Protein AF-A0A4V2S4D4-F1 (afdb_monomer)

Solvent-accessible surface area (backbone atoms only — not comparable to full-atom values): 8198 Å² total; per-residue (Å²): 135,85,81,80,77,66,74,75,79,44,71,67,51,45,52,52,50,52,48,55,59,52,59,75,66,60,53,76,64,57,56,48,48,26,51,54,52,14,46,50,49,25,51,50,50,52,53,54,51,54,52,35,37,63,67,34,67,66,76,72,73,99,54,61,68,67,54,54,42,56,72,51,44,37,59,49,38,29,51,53,27,29,51,45,30,56,48,36,38,66,69,57,51,97,43,70,67,60,6,48,52,53,15,51,51,53,38,54,54,51,53,50,53,49,51,60,72,68,39,49,64,89,80,58,91,84,64,36,82,91,40,47,36,94,85,58,66,88,88,57,92,124

Secondary structure (DSSP, 8-state):
------TTS-HHHHHHHHHHHHHTT--HHHHHHHHHHHHHHHHHHHHHHHHHHHHTT---TTS-HHHHIIIIIHHHHHHHHHHHHHHHHHHS-S-HHHHHHHHHHHHHHHHHHHHHHTPPPTTSSSSSGGG--TTS-TTS--

Nearest PDB structures (foldseek):
  6ijj-assembly1_L  TM=3.029E-01  e=6.312E+00  Chlamydomonas reinhardtii

Radius of gyration: 19.88 Å; Cα contacts (8 Å, |Δi|>4): 108; chains: 1; bounding box: 44×37×68 Å

Sequence (142 aa):
MAVLETPYADPAARILYGWLVANAKSSRVESFLAVVVGGGTAFGLIVITSRAWKACHVDVGQVSNGLTLLFLGLPLALIVNIVLFTLVFRYAGKAFLMSFIAAAIAIAIADLALFSWQGTPAGSPGICPAGVPPWWPAWIPT

Foldseek 3Di:
DDPPPDLPPDPVSVVVVVVVVVVVPDDPVLLVCLQCVQLVLLVVLLVQLVVLCVQQVQDPPPDPPSVCCVPPSSVVSSVVLSVLLSVQLVPQDDDNVSSNVRSNVSSVVVSVVSSVVSFRPPPDPDRDVVRGGPPDDPVDDD

pLDDT: mean 72.58, std 13.16, range [36.62, 89.56]

Organism: NCBI:txid2512217

Mean predicted aligned error: 12.34 Å

Structure (mmCIF, N/CA/C/O backbone):
data_AF-A0A4V2S4D4-F1
#
_entry.id   AF-A0A4V2S4D4-F1
#
loop_
_atom_site.group_PDB
_atom_site.id
_atom_site.type_symbol
_atom_site.label_atom_id
_atom_site.label_alt_id
_atom_site.label_comp_id
_atom_site.label_asym_id
_atom_site.label_entity_id
_atom_site.label_seq_id
_atom_site.pdbx_PDB_ins_code
_atom_site.Cartn_x
_atom_site.Cartn_y
_atom_site.Cartn_z
_atom_site.occupancy
_atom_site.B_iso_or_equiv
_atom_site.auth_seq_id
_atom_site.auth_comp_id
_atom_site.auth_asym_id
_atom_site.auth_atom_id
_atom_site.pdbx_PDB_model_num
ATOM 1 N N . MET A 1 1 ? 10.001 28.466 41.790 1.00 36.62 1 MET A N 1
ATOM 2 C CA . MET A 1 1 ? 8.647 28.138 41.299 1.00 36.62 1 MET A CA 1
ATOM 3 C C . MET A 1 1 ? 8.805 27.625 39.877 1.00 36.62 1 MET A C 1
ATOM 5 O O . MET A 1 1 ? 9.075 28.424 38.994 1.00 36.62 1 MET A O 1
ATOM 9 N N . ALA A 1 2 ? 8.787 26.305 39.678 1.00 40.47 2 ALA A N 1
ATOM 10 C CA . ALA A 1 2 ? 8.839 25.711 38.345 1.00 40.47 2 ALA A CA 1
ATOM 11 C C . ALA A 1 2 ? 7.423 25.750 37.759 1.00 40.47 2 ALA A C 1
ATOM 13 O O . ALA A 1 2 ? 6.499 25.180 38.337 1.00 40.47 2 ALA A O 1
ATOM 14 N N . VAL A 1 3 ? 7.251 26.493 36.669 1.00 48.25 3 VAL A N 1
ATOM 15 C CA . VAL A 1 3 ? 6.005 26.546 35.905 1.00 48.25 3 VAL A CA 1
ATOM 16 C C . VAL A 1 3 ? 5.846 25.188 35.225 1.00 48.25 3 VAL A C 1
ATOM 18 O O . VAL A 1 3 ? 6.629 24.835 34.351 1.00 48.25 3 VAL A O 1
ATOM 21 N N . LEU A 1 4 ? 4.872 24.396 35.672 1.00 46.59 4 LEU A N 1
ATOM 22 C CA . LEU A 1 4 ? 4.417 23.212 34.951 1.00 46.59 4 LEU A CA 1
ATOM 23 C C . LEU A 1 4 ? 3.694 23.706 33.692 1.00 46.59 4 LEU A C 1
ATOM 25 O O . LEU A 1 4 ? 2.511 24.040 33.748 1.00 46.59 4 LEU A O 1
ATOM 29 N N . GLU A 1 5 ? 4.411 23.823 32.575 1.00 50.56 5 GLU A N 1
ATOM 30 C CA . GLU A 1 5 ? 3.804 24.110 31.277 1.00 50.56 5 GLU A CA 1
ATOM 31 C C . GLU A 1 5 ? 2.849 22.968 30.923 1.00 50.56 5 GLU A C 1
ATOM 33 O O . GLU A 1 5 ? 3.239 21.817 30.727 1.00 50.56 5 GLU A O 1
ATOM 38 N N . THR A 1 6 ? 1.555 23.273 30.895 1.00 56.66 6 THR A N 1
ATOM 39 C CA . THR A 1 6 ? 0.536 22.328 30.452 1.00 56.66 6 THR A CA 1
ATOM 40 C C . THR A 1 6 ? 0.824 21.943 28.994 1.00 56.66 6 THR A C 1
ATOM 42 O O . THR A 1 6 ? 0.855 22.847 28.155 1.00 56.66 6 THR A O 1
ATOM 45 N N . PRO A 1 7 ? 0.936 20.650 28.628 1.00 53.56 7 PRO A N 1
ATOM 46 C CA . PRO A 1 7 ? 1.170 20.198 27.243 1.00 53.56 7 PRO A CA 1
ATOM 47 C C . PRO A 1 7 ? 0.001 20.486 26.272 1.00 53.56 7 PRO A C 1
ATOM 49 O O . PRO A 1 7 ? -0.083 19.915 25.190 1.00 53.56 7 PRO A O 1
ATOM 52 N N . TYR A 1 8 ? -0.931 21.360 26.655 1.00 53.75 8 TYR A N 1
ATOM 53 C CA . TYR A 1 8 ? -2.158 21.688 25.934 1.00 53.75 8 TYR A CA 1
ATOM 54 C C . TYR A 1 8 ? -2.026 22.910 25.005 1.00 53.75 8 TYR A C 1
ATOM 56 O O . TYR A 1 8 ? -2.943 23.187 24.234 1.00 53.75 8 TYR A O 1
ATOM 64 N N . ALA A 1 9 ? -0.912 23.646 25.068 1.00 60.56 9 ALA A N 1
ATOM 65 C CA . ALA A 1 9 ? -0.706 24.843 24.251 1.00 60.56 9 ALA A CA 1
ATOM 66 C C . ALA A 1 9 ? -0.245 24.538 22.811 1.00 60.56 9 ALA A C 1
ATOM 68 O O . ALA A 1 9 ? -0.472 25.354 21.921 1.00 60.56 9 ALA A O 1
ATOM 69 N N . ASP A 1 10 ? 0.354 23.368 22.564 1.00 69.12 10 ASP A N 1
ATOM 70 C CA . ASP A 1 10 ? 0.830 22.980 21.235 1.00 69.12 10 ASP A CA 1
ATOM 71 C C . ASP A 1 10 ? -0.253 22.182 20.470 1.00 69.12 10 ASP A C 1
ATOM 73 O O . ASP A 1 10 ? -0.647 21.088 20.902 1.00 69.12 10 ASP A O 1
ATOM 77 N N . PRO A 1 11 ? -0.757 22.690 19.327 1.00 67.44 11 PRO A N 1
ATOM 78 C CA . PRO A 1 11 ? -1.745 21.981 18.518 1.00 67.44 11 PRO A CA 1
ATOM 79 C C . PRO A 1 11 ? -1.228 20.632 17.995 1.00 67.44 11 PRO A C 1
ATOM 81 O O . PRO A 1 11 ? -2.019 19.691 17.887 1.00 67.44 11 PRO A O 1
ATOM 84 N N . ALA A 1 12 ? 0.073 20.492 17.726 1.00 68.19 12 ALA A N 1
ATOM 85 C CA . ALA A 1 12 ? 0.671 19.234 17.286 1.00 68.19 12 ALA A CA 1
ATOM 86 C C . ALA A 1 12 ? 0.678 18.200 18.418 1.00 68.19 12 ALA A C 1
ATOM 88 O O . ALA A 1 12 ? 0.284 17.051 18.204 1.00 68.19 12 ALA A O 1
ATOM 89 N N . ALA A 1 13 ? 1.023 18.617 19.642 1.00 67.69 13 ALA A N 1
ATOM 90 C CA . ALA A 1 13 ? 0.965 17.754 20.821 1.00 67.69 13 ALA A CA 1
ATOM 91 C C . ALA A 1 13 ? -0.471 17.305 21.121 1.00 67.69 13 ALA A C 1
ATOM 93 O O . ALA A 1 13 ? -0.697 16.151 21.479 1.00 67.69 13 ALA A O 1
ATOM 94 N N . ARG A 1 14 ? -1.461 18.177 20.907 1.00 64.44 14 ARG A N 1
ATOM 95 C CA . ARG A 1 14 ? -2.881 17.857 21.099 1.00 64.44 14 ARG A CA 1
ATOM 96 C C . ARG A 1 14 ? -3.408 16.856 20.066 1.00 64.44 14 ARG A C 1
ATOM 98 O O . ARG A 1 14 ? -4.184 15.970 20.429 1.00 64.44 14 ARG A O 1
ATOM 105 N N . ILE A 1 15 ? -2.962 16.959 18.812 1.00 64.62 15 ILE A N 1
ATOM 106 C CA . ILE A 1 15 ? -3.252 15.962 17.772 1.00 64.62 15 ILE A CA 1
ATOM 107 C C . ILE A 1 15 ? -2.601 14.630 18.140 1.00 64.62 15 ILE A C 1
ATOM 109 O O . ILE A 1 15 ? -3.303 13.625 18.152 1.00 64.62 15 ILE A O 1
ATOM 113 N N . LEU A 1 16 ? -1.316 14.624 18.512 1.00 66.69 16 LEU A N 1
ATOM 114 C CA . LEU A 1 16 ? -0.571 13.423 18.910 1.00 66.69 16 LEU A CA 1
ATOM 115 C C . LEU A 1 16 ? -1.175 12.727 20.136 1.00 66.69 16 LEU A C 1
ATOM 117 O O . LEU A 1 16 ? -1.401 11.520 20.103 1.00 66.69 16 LEU A O 1
ATOM 121 N N . TYR A 1 17 ? -1.497 13.470 21.196 1.00 64.06 17 TYR A N 1
ATOM 122 C CA . TYR A 1 17 ? -2.135 12.917 22.393 1.00 64.06 17 TYR A CA 1
ATOM 123 C C . TYR A 1 17 ? -3.554 12.422 22.109 1.00 64.06 17 TYR A C 1
ATOM 125 O O . TYR A 1 17 ? -3.912 11.325 22.536 1.00 64.06 17 TYR A O 1
ATOM 133 N N . GLY A 1 18 ? -4.354 13.177 21.348 1.00 62.09 18 GLY A N 1
ATOM 134 C CA . GLY A 1 18 ? -5.665 12.713 20.888 1.00 62.09 18 GLY A CA 1
ATOM 135 C C . GLY A 1 18 ? -5.560 11.421 20.071 1.00 62.09 18 GLY A C 1
ATOM 136 O O . GLY A 1 18 ? -6.370 10.512 20.247 1.00 62.09 18 GLY A O 1
ATOM 137 N N . TRP A 1 19 ? -4.512 11.301 19.253 1.00 59.25 19 TRP A N 1
ATOM 138 C CA . TRP A 1 19 ? -4.173 10.104 18.486 1.00 59.25 19 TRP A CA 1
ATOM 139 C C . TRP A 1 19 ? -3.827 8.909 19.377 1.00 59.25 19 TRP A C 1
ATOM 141 O O . TRP A 1 19 ? -4.374 7.821 19.189 1.00 59.25 19 TRP A O 1
ATOM 151 N N . LEU A 1 20 ? -2.944 9.097 20.359 1.00 59.66 20 LEU A N 1
ATOM 152 C CA . LEU A 1 20 ? -2.515 8.039 21.279 1.00 59.66 20 LEU A CA 1
ATOM 153 C C . LEU A 1 20 ? -3.700 7.497 22.091 1.00 59.66 20 LEU A C 1
ATOM 155 O O . LEU A 1 20 ? -3.881 6.284 22.203 1.00 59.66 20 LEU A O 1
ATOM 159 N N . VAL A 1 21 ? -4.559 8.388 22.588 1.00 60.31 21 VAL A N 1
ATOM 160 C CA . VAL A 1 21 ? -5.744 8.021 23.380 1.00 60.31 21 VAL A CA 1
ATOM 161 C C . VAL A 1 21 ? -6.826 7.368 22.510 1.00 60.31 21 VAL A C 1
ATOM 163 O O . VAL A 1 21 ? -7.477 6.417 22.942 1.00 60.31 21 VAL A O 1
ATOM 166 N N . ALA A 1 22 ? -7.002 7.818 21.264 1.00 57.56 22 ALA A N 1
ATOM 167 C CA . ALA A 1 22 ? -7.934 7.203 20.321 1.00 57.56 22 ALA A CA 1
ATOM 168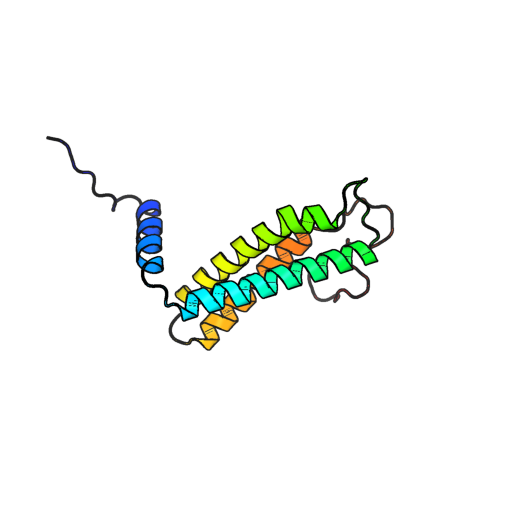 C C . ALA A 1 22 ? -7.499 5.782 19.917 1.00 57.56 22 ALA A C 1
ATOM 170 O O . ALA A 1 22 ? -8.343 4.883 19.863 1.00 57.56 22 ALA A O 1
ATOM 171 N N . ASN A 1 23 ? -6.201 5.558 19.689 1.00 55.72 23 ASN A N 1
ATOM 172 C CA . ASN A 1 23 ? -5.659 4.231 19.370 1.00 55.72 23 ASN A CA 1
ATOM 173 C C . ASN A 1 23 ? -5.693 3.262 20.551 1.00 55.72 23 ASN A C 1
ATOM 175 O O . ASN A 1 23 ? -5.826 2.058 20.341 1.00 55.72 23 ASN A O 1
ATOM 179 N N . ALA A 1 24 ? -5.658 3.764 21.788 1.00 55.69 24 ALA A N 1
ATOM 180 C CA . ALA A 1 24 ? -5.827 2.930 22.977 1.00 55.69 24 ALA A CA 1
ATOM 181 C C . ALA A 1 24 ? -7.217 2.259 23.047 1.00 55.69 24 ALA A C 1
ATOM 183 O O . ALA A 1 24 ? -7.390 1.265 23.750 1.00 55.69 24 ALA A O 1
ATOM 184 N N . LYS A 1 25 ? -8.205 2.768 22.293 1.00 56.62 25 LYS A N 1
ATOM 185 C CA . LYS A 1 25 ? -9.562 2.217 22.180 1.00 56.62 25 LYS A CA 1
ATOM 186 C C . LYS A 1 25 ? -9.865 1.796 20.736 1.00 56.62 25 LYS A C 1
ATOM 188 O O . LYS A 1 25 ? -10.855 2.227 20.148 1.00 56.62 25 LYS A O 1
ATOM 193 N N . SER A 1 26 ? -8.981 1.004 20.135 1.00 61.16 26 SER A N 1
ATOM 194 C CA . SER A 1 26 ? -9.270 0.288 18.885 1.00 61.16 26 SER A CA 1
ATOM 195 C C . SER A 1 26 ? -9.938 -1.045 19.211 1.00 61.16 26 SER A C 1
ATOM 197 O O . SER A 1 26 ? -9.449 -1.792 20.065 1.00 61.16 26 SER A O 1
ATOM 199 N N . SER A 1 27 ? -11.062 -1.363 18.565 1.00 74.00 27 SER A N 1
ATOM 200 C CA . SER A 1 27 ? -11.648 -2.696 18.728 1.00 74.00 27 SER A CA 1
ATOM 201 C C . SER A 1 27 ? -10.774 -3.732 18.009 1.00 74.00 27 SER A C 1
ATOM 203 O O . SER A 1 27 ? -10.195 -3.459 16.958 1.00 74.00 27 SER A O 1
ATOM 205 N N . ARG A 1 28 ? -10.686 -4.957 18.544 1.00 79.00 28 ARG A N 1
ATOM 206 C CA . ARG A 1 28 ? -9.900 -6.043 17.921 1.00 79.00 28 ARG A CA 1
ATOM 207 C C . ARG A 1 28 ? -10.321 -6.301 16.461 1.00 79.00 28 ARG A C 1
ATOM 209 O O . ARG A 1 28 ? -9.494 -6.698 15.649 1.00 79.00 28 ARG A O 1
ATOM 216 N N . VAL A 1 29 ? -11.588 -6.031 16.137 1.00 78.81 29 VAL A N 1
ATOM 217 C CA . VAL A 1 29 ? -12.160 -6.147 14.788 1.00 78.81 29 VAL A CA 1
ATOM 218 C C . VAL A 1 29 ? -11.641 -5.051 13.857 1.00 78.81 29 VAL A C 1
ATOM 220 O O . VAL A 1 29 ? -11.261 -5.357 12.736 1.00 78.81 29 VAL A O 1
ATOM 223 N N . GLU A 1 30 ? -11.556 -3.799 14.310 1.00 77.62 30 GLU A N 1
ATOM 224 C CA . GLU A 1 30 ? -11.003 -2.694 13.509 1.00 77.62 30 GLU A CA 1
ATOM 225 C C . GLU A 1 30 ? -9.534 -2.929 13.163 1.00 77.62 30 GLU A C 1
ATOM 227 O O . GLU A 1 30 ? -9.142 -2.790 12.007 1.00 77.62 30 GLU A O 1
ATOM 232 N N . SER A 1 31 ? -8.732 -3.354 14.143 1.00 80.94 31 SER A N 1
ATOM 233 C CA . SER A 1 31 ? -7.324 -3.686 13.913 1.00 80.94 31 SER A CA 1
ATOM 234 C C . SER A 1 31 ? -7.165 -4.874 12.962 1.00 80.94 31 SER A C 1
ATOM 236 O O . SER A 1 31 ? -6.300 -4.849 12.090 1.00 80.94 31 SER A O 1
ATOM 238 N N . PHE A 1 32 ? -8.017 -5.895 13.084 1.00 85.69 32 PHE A N 1
ATOM 239 C CA . PHE A 1 32 ? -8.018 -7.025 12.157 1.00 85.69 32 PHE A CA 1
ATOM 240 C C . PHE A 1 32 ? -8.381 -6.591 10.731 1.00 85.69 32 PHE A C 1
ATOM 242 O O . PHE A 1 32 ? -7.680 -6.951 9.789 1.00 85.69 32 PHE A O 1
ATOM 249 N N . LEU A 1 33 ? -9.425 -5.772 10.570 1.00 85.75 33 LEU A N 1
ATOM 250 C CA . LEU A 1 33 ? -9.828 -5.234 9.270 1.00 85.75 33 LEU A CA 1
ATOM 251 C C . LEU A 1 33 ? -8.725 -4.376 8.647 1.00 85.75 33 LEU A C 1
ATOM 253 O O . LEU A 1 33 ? -8.437 -4.547 7.468 1.00 85.75 33 LEU A O 1
ATOM 257 N N . ALA A 1 34 ? -8.068 -3.519 9.430 1.00 85.62 34 ALA A N 1
ATOM 258 C CA . ALA A 1 34 ? -6.964 -2.696 8.945 1.00 85.62 34 ALA A CA 1
ATOM 259 C C . ALA A 1 34 ? -5.805 -3.550 8.413 1.00 85.62 34 ALA A C 1
ATOM 261 O O . ALA A 1 34 ? -5.281 -3.272 7.336 1.00 85.62 34 ALA A O 1
ATOM 262 N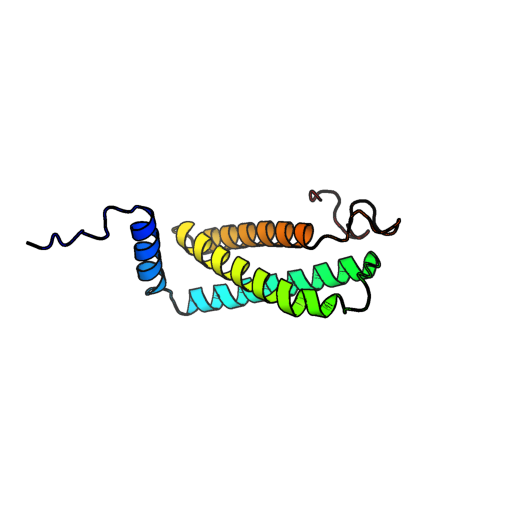 N . VAL A 1 35 ? -5.437 -4.618 9.128 1.00 86.12 35 VAL A N 1
ATOM 263 C CA . VAL A 1 35 ? -4.355 -5.521 8.709 1.00 86.12 35 VAL A CA 1
ATOM 264 C C . VAL A 1 35 ? -4.753 -6.342 7.483 1.00 86.12 35 VAL A C 1
ATOM 266 O O . VAL A 1 35 ? -3.958 -6.461 6.555 1.00 86.12 35 VAL A O 1
ATOM 269 N N . VAL A 1 36 ? -5.968 -6.897 7.445 1.00 89.56 36 VAL A N 1
ATOM 270 C CA . VAL A 1 36 ? -6.426 -7.728 6.320 1.00 89.56 36 VAL A CA 1
ATOM 271 C C . VAL A 1 36 ? -6.611 -6.894 5.056 1.00 89.56 36 VAL A C 1
ATOM 273 O O . VAL A 1 36 ? -6.130 -7.288 3.996 1.00 89.56 36 VAL A O 1
ATOM 276 N N . VAL A 1 37 ? -7.273 -5.740 5.159 1.00 87.69 37 VAL A N 1
ATOM 277 C CA . VAL A 1 37 ? -7.500 -4.849 4.015 1.00 87.69 37 VAL A CA 1
ATOM 278 C C . VAL A 1 37 ? -6.181 -4.235 3.570 1.00 87.69 37 VAL A C 1
ATOM 280 O O . VAL A 1 37 ? -5.823 -4.387 2.409 1.00 87.69 37 VAL A O 1
ATOM 283 N N . GLY A 1 38 ? -5.424 -3.622 4.483 1.00 85.94 38 GLY A N 1
ATOM 284 C CA . GLY A 1 38 ? -4.157 -2.977 4.142 1.00 85.94 38 GLY A CA 1
ATOM 285 C C . GLY A 1 38 ? -3.104 -3.962 3.634 1.00 85.94 38 GLY A C 1
ATOM 286 O O . GLY A 1 38 ? -2.402 -3.669 2.670 1.00 85.94 38 GLY A O 1
ATOM 287 N N . GLY A 1 39 ? -3.024 -5.156 4.226 1.00 85.75 39 GLY A N 1
ATOM 288 C CA . GLY A 1 39 ? -2.138 -6.222 3.759 1.00 85.75 39 GLY A CA 1
ATOM 289 C C . GLY A 1 39 ? -2.567 -6.792 2.406 1.00 85.75 39 GLY A C 1
ATOM 290 O O . GLY A 1 39 ? -1.724 -7.005 1.535 1.00 85.75 39 GLY A O 1
ATOM 291 N N . GLY A 1 40 ? -3.871 -6.997 2.201 1.00 88.69 40 GLY A N 1
ATOM 292 C CA . GLY A 1 40 ? -4.422 -7.483 0.937 1.00 88.69 40 GLY A CA 1
ATOM 293 C C . GLY A 1 40 ? -4.203 -6.506 -0.218 1.00 88.69 40 GLY A C 1
ATOM 294 O O . GLY A 1 40 ? -3.758 -6.923 -1.290 1.00 88.69 40 GLY A O 1
ATOM 295 N N . THR A 1 41 ? -4.448 -5.211 0.000 1.00 87.38 41 THR A N 1
ATOM 296 C CA . THR A 1 41 ? -4.217 -4.179 -1.023 1.00 87.38 41 THR A CA 1
ATOM 297 C C . THR A 1 41 ? -2.730 -3.977 -1.289 1.00 87.38 41 THR A C 1
ATOM 299 O O . THR A 1 41 ? -2.334 -3.957 -2.451 1.00 87.38 41 THR A O 1
ATOM 302 N N . ALA A 1 42 ? -1.882 -3.968 -0.252 1.00 86.69 42 ALA A N 1
ATOM 303 C CA . ALA A 1 42 ? -0.430 -3.895 -0.421 1.00 86.69 42 ALA A CA 1
ATOM 304 C C . ALA A 1 42 ? 0.109 -5.074 -1.249 1.00 86.69 42 ALA A C 1
ATOM 306 O O . ALA A 1 42 ? 0.907 -4.881 -2.164 1.00 86.69 42 ALA A O 1
ATOM 307 N N . PHE A 1 43 ? -0.360 -6.297 -0.986 1.00 86.56 43 PHE A N 1
ATOM 308 C CA . PHE A 1 43 ? 0.015 -7.454 -1.799 1.00 86.56 43 PHE A CA 1
ATOM 309 C C . PHE A 1 43 ? -0.474 -7.320 -3.249 1.00 86.56 43 PHE A C 1
ATOM 311 O O . PHE A 1 43 ? 0.286 -7.580 -4.184 1.00 86.56 43 PHE A O 1
ATOM 318 N N . GLY A 1 44 ? -1.715 -6.867 -3.447 1.00 85.38 44 GLY A N 1
ATOM 319 C CA . GLY A 1 44 ? -2.268 -6.577 -4.771 1.00 85.38 44 GLY A CA 1
ATOM 320 C C . GLY A 1 44 ? -1.429 -5.562 -5.553 1.00 85.38 44 GLY A C 1
ATOM 321 O O . GLY A 1 44 ? -1.124 -5.800 -6.726 1.00 85.38 44 GLY A O 1
ATOM 322 N N . LEU A 1 45 ? -0.980 -4.494 -4.886 1.00 84.12 45 LEU A N 1
ATOM 323 C CA . LEU A 1 45 ? -0.093 -3.480 -5.451 1.00 84.12 45 LEU A CA 1
ATOM 324 C C . LEU A 1 45 ? 1.243 -4.088 -5.909 1.00 84.12 45 LEU A C 1
ATOM 326 O O . LEU A 1 45 ? 1.696 -3.833 -7.021 1.00 84.12 45 LEU A O 1
ATOM 330 N N . ILE A 1 46 ? 1.866 -4.958 -5.112 1.00 83.75 46 ILE A N 1
ATOM 331 C CA . ILE A 1 46 ? 3.111 -5.627 -5.526 1.00 83.75 46 ILE A CA 1
ATOM 332 C C . ILE A 1 46 ? 2.893 -6.517 -6.754 1.00 83.75 46 ILE A C 1
ATOM 334 O O . ILE A 1 46 ? 3.704 -6.512 -7.687 1.00 83.75 46 ILE A O 1
ATOM 338 N N . VAL A 1 47 ? 1.788 -7.265 -6.793 1.00 84.50 47 VAL A N 1
ATOM 339 C CA . VAL A 1 47 ? 1.474 -8.140 -7.928 1.00 84.50 47 VAL A CA 1
ATOM 340 C C . VAL A 1 47 ? 1.260 -7.326 -9.203 1.00 84.50 47 VAL A C 1
ATOM 342 O O . VAL A 1 47 ? 1.845 -7.673 -10.234 1.00 84.50 47 VAL A O 1
ATOM 345 N N . 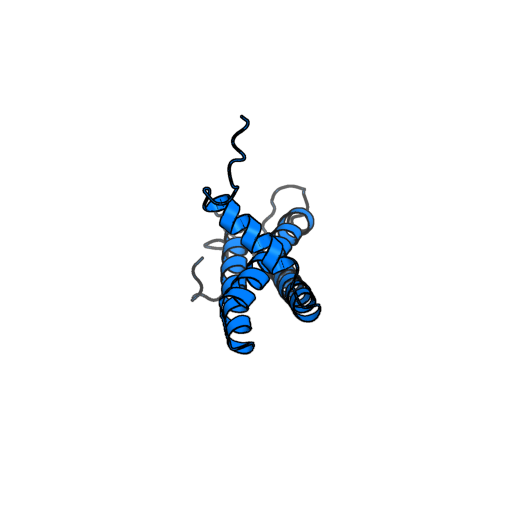ILE A 1 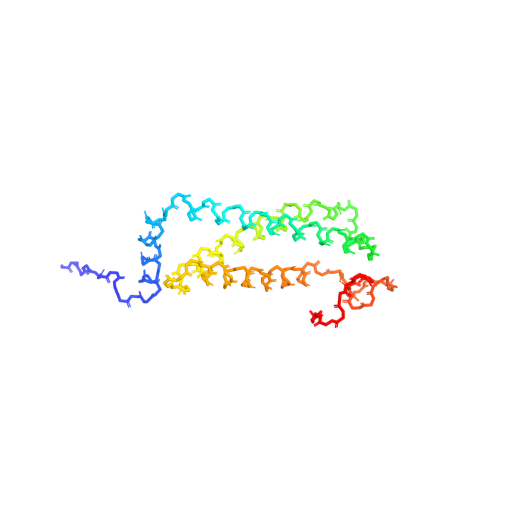48 ? 0.475 -6.247 -9.157 1.00 82.06 48 ILE A N 1
ATOM 346 C CA . ILE A 1 48 ? 0.207 -5.430 -10.348 1.00 82.06 48 ILE A CA 1
ATOM 347 C C . ILE A 1 48 ? 1.476 -4.724 -10.844 1.00 82.06 48 ILE A C 1
ATOM 349 O O . ILE A 1 48 ? 1.758 -4.777 -12.043 1.00 82.06 48 ILE A O 1
ATOM 353 N N . THR A 1 49 ? 2.308 -4.196 -9.940 1.00 79.06 49 THR A N 1
ATOM 354 C CA . THR A 1 49 ? 3.596 -3.571 -10.285 1.00 79.06 49 THR A CA 1
ATOM 355 C C . THR A 1 49 ? 4.561 -4.575 -10.903 1.00 79.06 49 THR A C 1
ATOM 357 O O . THR A 1 49 ? 5.125 -4.321 -11.965 1.00 79.06 49 THR A O 1
ATOM 360 N N . SER A 1 50 ? 4.681 -5.776 -10.328 1.00 78.81 50 SER A N 1
ATOM 361 C CA . SER A 1 50 ? 5.540 -6.826 -10.892 1.00 78.81 50 SER A CA 1
ATOM 362 C C . SER A 1 50 ? 5.101 -7.265 -12.297 1.00 78.81 50 SER A C 1
ATOM 364 O O . SER A 1 50 ? 5.942 -7.531 -13.158 1.00 78.81 50 SER A O 1
ATOM 366 N N . ARG A 1 51 ? 3.786 -7.322 -12.561 1.00 80.88 51 ARG A N 1
ATOM 367 C CA . ARG A 1 51 ? 3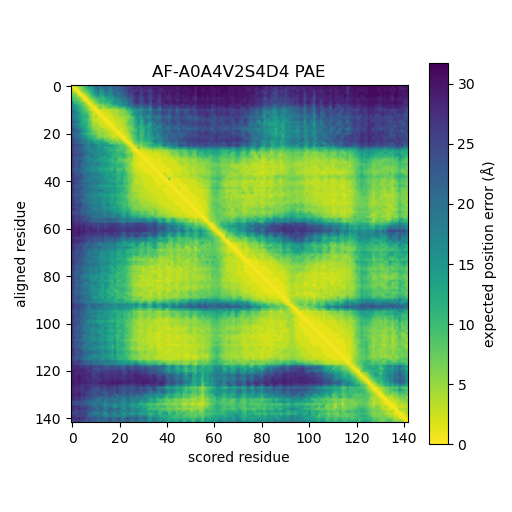.242 -7.635 -13.891 1.00 80.88 51 ARG A CA 1
ATOM 368 C C . ARG A 1 51 ? 3.479 -6.503 -14.883 1.00 80.88 51 ARG A C 1
ATOM 370 O O . ARG A 1 51 ? 3.809 -6.788 -16.032 1.00 80.88 51 ARG A O 1
ATOM 377 N N . ALA A 1 52 ? 3.335 -5.253 -14.449 1.00 76.25 52 ALA A N 1
ATOM 378 C CA . ALA A 1 52 ? 3.620 -4.083 -15.272 1.00 76.25 52 ALA A CA 1
ATOM 379 C C . ALA A 1 52 ? 5.098 -4.048 -15.684 1.00 76.25 52 ALA A C 1
ATOM 381 O O . ALA A 1 52 ? 5.406 -3.943 -16.868 1.00 76.25 52 ALA A O 1
ATOM 382 N N . TRP A 1 53 ? 6.011 -4.260 -14.736 1.00 77.12 53 TRP A N 1
ATOM 383 C CA . TRP A 1 53 ? 7.449 -4.281 -15.002 1.00 77.12 53 TRP A CA 1
ATOM 384 C C . TRP A 1 53 ? 7.874 -5.430 -15.926 1.00 77.12 53 TRP A C 1
ATOM 386 O O . TRP A 1 53 ? 8.712 -5.221 -16.801 1.00 77.12 53 TRP A O 1
ATOM 396 N N . LYS A 1 54 ? 7.259 -6.618 -15.796 1.00 75.69 54 LYS A N 1
ATOM 397 C CA . LYS A 1 54 ? 7.468 -7.740 -16.731 1.00 75.69 54 LYS A CA 1
ATOM 398 C C . LYS A 1 54 ? 6.962 -7.434 -18.140 1.00 75.69 54 LYS A C 1
ATOM 400 O O . LYS A 1 54 ? 7.630 -7.780 -19.104 1.00 75.69 54 LYS A O 1
ATOM 405 N N . ALA A 1 55 ? 5.795 -6.805 -18.267 1.00 74.81 55 ALA A N 1
ATOM 406 C CA . ALA A 1 55 ? 5.253 -6.424 -19.570 1.00 74.81 55 ALA A CA 1
ATOM 407 C C . ALA A 1 55 ? 6.110 -5.340 -20.249 1.00 74.81 55 ALA A C 1
ATOM 409 O O . ALA A 1 55 ? 6.307 -5.382 -21.460 1.00 74.81 55 ALA A O 1
ATOM 410 N N . CYS A 1 56 ? 6.662 -4.417 -19.461 1.00 72.75 56 CYS A N 1
ATOM 411 C CA . CYS A 1 56 ? 7.455 -3.288 -19.943 1.00 72.75 56 CYS A CA 1
ATOM 412 C C . CYS A 1 56 ? 8.972 -3.534 -19.993 1.00 72.75 56 CYS A C 1
ATOM 414 O O . CYS A 1 56 ? 9.707 -2.596 -20.289 1.00 72.75 56 CYS A O 1
ATOM 416 N N . HIS A 1 57 ? 9.442 -4.759 -19.716 1.00 72.62 57 HIS A N 1
ATOM 417 C CA . HIS A 1 57 ? 10.866 -5.138 -19.712 1.00 72.62 57 HIS A CA 1
ATOM 418 C C . HIS A 1 57 ? 11.757 -4.132 -18.962 1.00 72.62 57 HIS A C 1
ATOM 420 O O . HIS A 1 57 ? 12.779 -3.661 -19.462 1.00 72.62 57 HIS A O 1
ATOM 426 N N . VAL A 1 58 ? 11.334 -3.748 -17.756 1.00 67.50 58 VAL A N 1
ATOM 427 C CA . VAL A 1 58 ? 12.102 -2.822 -16.917 1.00 67.50 58 VAL A CA 1
ATOM 428 C C . VAL A 1 58 ? 13.265 -3.572 -16.285 1.00 67.50 58 VAL A C 1
ATOM 430 O O . VAL A 1 58 ? 13.094 -4.210 -15.253 1.00 67.50 58 VAL A O 1
ATOM 433 N N . ASP A 1 59 ? 14.449 -3.489 -16.883 1.00 60.59 59 ASP A N 1
ATOM 434 C CA . ASP A 1 59 ? 15.680 -4.058 -16.329 1.00 60.59 59 ASP A CA 1
ATOM 435 C C . ASP A 1 59 ? 16.561 -2.955 -15.723 1.00 60.59 59 ASP A C 1
ATOM 437 O O . ASP A 1 59 ? 17.405 -2.357 -16.389 1.00 60.59 59 ASP A O 1
ATOM 441 N N . VAL A 1 60 ? 16.393 -2.681 -14.425 1.00 56.91 60 VAL A N 1
ATOM 442 C CA . VAL A 1 60 ? 17.353 -1.880 -13.645 1.00 56.91 60 VAL A CA 1
ATOM 443 C C . VAL A 1 60 ? 18.467 -2.792 -13.128 1.00 56.91 60 VAL A C 1
ATOM 445 O O . VAL A 1 60 ? 18.427 -3.271 -12.004 1.00 56.91 60 VAL A O 1
ATOM 448 N N . GLY A 1 61 ? 19.434 -3.070 -14.009 1.00 50.25 61 GLY A N 1
ATOM 449 C CA . GLY A 1 61 ? 20.753 -3.669 -13.751 1.00 50.25 61 GLY A CA 1
ATOM 450 C C . GLY A 1 61 ? 20.897 -4.655 -12.580 1.00 50.25 61 GLY A C 1
ATOM 451 O O . GLY A 1 61 ? 21.023 -4.228 -11.446 1.00 50.25 61 GLY A O 1
ATOM 452 N N . GLN A 1 62 ? 21.031 -5.957 -12.872 1.00 44.91 62 GLN A N 1
ATOM 453 C CA . GLN A 1 62 ? 21.529 -7.058 -12.007 1.00 44.91 62 GLN A CA 1
ATOM 454 C C . GLN A 1 62 ? 20.878 -7.278 -10.620 1.00 44.91 62 GLN A C 1
ATOM 456 O O . GLN A 1 62 ? 21.061 -8.345 -10.034 1.00 44.91 62 GLN A O 1
ATOM 461 N N . VAL A 1 63 ? 20.093 -6.346 -10.084 1.00 50.41 63 VAL A N 1
ATOM 462 C CA . VAL A 1 63 ? 19.356 -6.503 -8.830 1.00 50.41 63 VAL A CA 1
ATOM 463 C C . VAL A 1 63 ? 17.931 -6.878 -9.190 1.00 50.41 63 VAL A C 1
ATOM 465 O O . VAL A 1 63 ? 17.266 -6.173 -9.945 1.00 50.41 63 VAL A O 1
ATOM 468 N N . SER A 1 64 ? 17.446 -8.013 -8.684 1.00 55.62 64 SER A N 1
ATOM 469 C CA . SER A 1 64 ? 16.095 -8.452 -9.019 1.00 55.62 64 SER A CA 1
ATOM 470 C C . SER A 1 64 ? 15.089 -7.383 -8.574 1.00 55.62 64 SER A C 1
ATOM 472 O O . SER A 1 64 ? 14.918 -7.121 -7.383 1.00 55.62 64 SER A O 1
ATOM 474 N N . ASN A 1 65 ? 14.396 -6.813 -9.549 1.00 62.69 65 ASN A N 1
ATOM 475 C CA . ASN A 1 65 ? 13.231 -5.950 -9.406 1.00 62.69 65 ASN A CA 1
ATOM 476 C C . ASN A 1 65 ? 12.210 -6.435 -8.357 1.00 62.69 65 ASN A C 1
ATOM 478 O O . ASN A 1 65 ? 11.565 -5.655 -7.662 1.00 62.69 65 ASN A O 1
ATOM 482 N N . GLY A 1 66 ? 12.068 -7.756 -8.217 1.00 63.62 66 GLY A N 1
ATOM 483 C CA . GLY A 1 66 ? 11.183 -8.349 -7.218 1.00 63.62 66 GLY A CA 1
ATOM 484 C C . GLY A 1 66 ? 11.644 -8.106 -5.779 1.00 63.62 66 GLY A C 1
ATOM 485 O O . GLY A 1 66 ? 10.801 -7.963 -4.902 1.00 63.62 66 GLY A O 1
ATOM 486 N N . LEU A 1 67 ? 12.957 -8.020 -5.532 1.00 68.19 67 LEU A N 1
ATOM 487 C CA . LEU A 1 67 ? 13.522 -7.818 -4.192 1.00 68.19 67 LEU A CA 1
ATOM 488 C C . LEU A 1 67 ? 13.321 -6.378 -3.720 1.00 68.19 67 LEU A C 1
ATOM 490 O O . LEU A 1 67 ? 12.927 -6.174 -2.578 1.00 68.19 67 LEU A O 1
ATOM 494 N N . THR A 1 68 ? 13.520 -5.378 -4.578 1.00 70.50 68 THR A N 1
ATOM 495 C CA . THR A 1 68 ? 13.253 -3.975 -4.218 1.00 70.50 68 THR A CA 1
ATOM 496 C C . THR A 1 68 ? 11.768 -3.744 -3.933 1.00 70.50 68 THR A C 1
ATOM 498 O O . THR A 1 68 ? 11.423 -3.110 -2.935 1.00 70.50 68 THR A O 1
ATOM 501 N N . LEU A 1 69 ? 10.874 -4.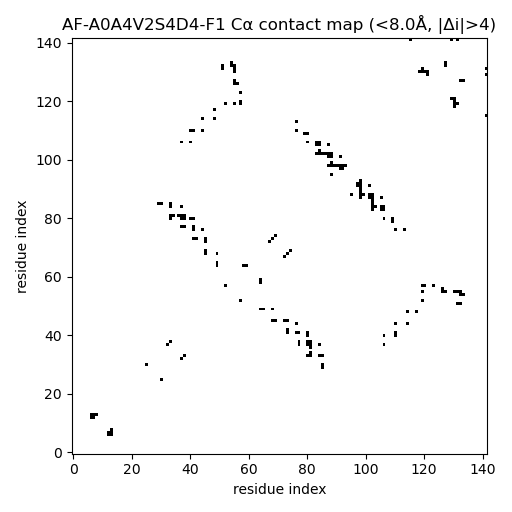349 -4.719 1.00 72.19 69 LEU A N 1
ATOM 502 C CA . LEU A 1 69 ? 9.434 -4.340 -4.441 1.00 72.19 69 LEU A CA 1
ATOM 503 C C . LEU A 1 69 ? 9.080 -5.030 -3.114 1.00 72.19 69 LEU A C 1
ATOM 505 O O . LEU A 1 69 ? 8.227 -4.533 -2.386 1.00 72.19 69 LEU A O 1
ATOM 509 N N . LEU A 1 70 ? 9.738 -6.136 -2.762 1.00 76.50 70 LEU A N 1
ATOM 510 C CA . LEU A 1 70 ? 9.477 -6.859 -1.510 1.00 76.50 70 LEU A CA 1
ATOM 511 C C . LEU A 1 70 ? 10.044 -6.159 -0.270 1.00 76.50 70 LEU A C 1
ATOM 513 O O . LEU A 1 70 ? 9.385 -6.128 0.764 1.00 76.50 70 LEU A O 1
ATOM 517 N N . PHE A 1 71 ? 11.256 -5.610 -0.356 1.00 76.56 71 PHE A N 1
ATOM 518 C CA . PHE A 1 71 ? 11.954 -5.033 0.797 1.00 76.56 71 PHE A CA 1
ATOM 519 C C . PHE A 1 71 ? 11.663 -3.552 1.018 1.00 76.56 71 PHE A C 1
ATOM 521 O O . PHE A 1 71 ? 11.775 -3.085 2.147 1.00 76.56 71 PHE A O 1
ATOM 528 N N . LEU A 1 72 ? 11.283 -2.817 -0.027 1.00 77.25 72 LEU A N 1
ATOM 529 C CA . LEU A 1 72 ? 10.947 -1.398 0.075 1.00 77.25 72 LEU A CA 1
ATOM 530 C C . LEU A 1 72 ? 9.470 -1.149 -0.237 1.00 77.25 72 LEU A C 1
ATOM 532 O O . LEU A 1 72 ? 8.791 -0.477 0.534 1.00 77.25 72 LEU A O 1
ATOM 536 N N . GLY A 1 73 ? 8.955 -1.726 -1.327 1.00 78.25 73 GLY A N 1
ATOM 537 C CA . GLY A 1 73 ? 7.571 -1.515 -1.765 1.00 78.25 73 GLY A CA 1
ATOM 538 C C . GLY A 1 73 ? 6.530 -2.069 -0.789 1.00 78.25 73 GLY A C 1
ATOM 539 O O . GLY A 1 73 ? 5.635 -1.342 -0.369 1.00 78.25 73 GLY A O 1
ATOM 540 N N . LEU A 1 74 ? 6.662 -3.338 -0.392 1.00 82.94 74 LEU A N 1
ATOM 541 C CA . LEU A 1 74 ? 5.704 -4.023 0.476 1.00 82.94 74 LEU A CA 1
ATOM 542 C C . LEU A 1 74 ? 5.596 -3.388 1.872 1.00 82.94 74 LEU A C 1
ATOM 544 O O . LEU A 1 74 ? 4.472 -3.082 2.271 1.00 82.94 74 LEU A O 1
ATOM 548 N N . PRO A 1 75 ? 6.691 -3.158 2.631 1.00 83.06 75 PRO A N 1
ATOM 549 C CA . PRO A 1 75 ? 6.569 -2.550 3.953 1.00 83.06 75 PRO A CA 1
ATOM 550 C C . PRO A 1 75 ? 6.036 -1.119 3.879 1.00 83.06 75 PRO A C 1
ATOM 552 O O . PRO A 1 75 ? 5.235 -0.729 4.726 1.00 83.06 75 PRO A O 1
ATOM 555 N N . LEU A 1 76 ? 6.416 -0.352 2.854 1.00 83.50 76 LEU A N 1
ATOM 556 C CA . LEU A 1 76 ? 5.919 1.006 2.677 1.00 83.50 76 LEU A CA 1
ATOM 557 C C . LEU A 1 76 ? 4.417 1.028 2.367 1.00 83.50 76 LEU A C 1
ATOM 559 O O . LEU A 1 76 ? 3.671 1.730 3.049 1.00 83.50 76 LEU A O 1
ATOM 563 N N . ALA A 1 77 ? 3.965 0.226 1.399 1.00 83.62 77 ALA A N 1
ATOM 564 C CA . ALA A 1 77 ? 2.550 0.108 1.047 1.00 83.62 77 ALA A CA 1
ATOM 565 C C . ALA A 1 77 ? 1.714 -0.374 2.239 1.00 83.62 77 ALA A C 1
ATOM 567 O O . ALA A 1 77 ? 0.639 0.154 2.508 1.00 83.62 77 ALA A O 1
ATOM 568 N N . LEU A 1 78 ? 2.236 -1.331 3.008 1.00 86.44 78 LEU A N 1
ATOM 569 C CA . LEU A 1 78 ? 1.567 -1.858 4.191 1.00 86.44 78 LEU A CA 1
ATOM 570 C C . LEU A 1 78 ? 1.391 -0.780 5.270 1.00 86.44 78 LEU A C 1
ATOM 572 O O . LEU A 1 78 ? 0.292 -0.629 5.802 1.00 86.44 78 LEU A O 1
ATOM 576 N N . ILE A 1 79 ? 2.434 0.003 5.567 1.00 86.12 79 ILE A N 1
ATOM 577 C CA . ILE A 1 79 ? 2.348 1.100 6.543 1.00 86.12 79 ILE A CA 1
ATOM 578 C C . ILE A 1 79 ? 1.347 2.159 6.069 1.00 86.12 79 ILE A C 1
ATOM 580 O O . ILE A 1 79 ? 0.453 2.531 6.829 1.00 86.12 79 ILE A O 1
ATOM 584 N N . VAL A 1 80 ? 1.461 2.612 4.817 1.00 87.50 80 VAL A N 1
ATOM 585 C CA . VAL A 1 80 ? 0.573 3.637 4.244 1.00 87.50 80 VAL A CA 1
ATOM 586 C C . VAL A 1 80 ? -0.883 3.175 4.293 1.00 87.50 80 VAL A C 1
ATOM 588 O O . VAL A 1 80 ? -1.731 3.897 4.817 1.00 87.50 80 VAL A O 1
ATOM 591 N N . ASN A 1 81 ? -1.169 1.953 3.842 1.00 89.12 81 ASN A N 1
ATOM 592 C CA . ASN A 1 81 ? -2.536 1.445 3.743 1.00 89.12 81 ASN A CA 1
ATOM 593 C C . ASN A 1 81 ? -3.166 1.199 5.117 1.00 89.12 81 ASN A C 1
ATOM 595 O O . ASN A 1 81 ? -4.331 1.544 5.319 1.00 89.12 81 ASN A O 1
ATOM 599 N N . ILE A 1 82 ? -2.409 0.681 6.092 1.00 86.06 82 ILE A N 1
ATOM 600 C CA . ILE A 1 82 ? -2.900 0.511 7.470 1.00 86.06 82 ILE A CA 1
ATOM 601 C C . ILE A 1 82 ? -3.195 1.869 8.114 1.00 86.06 82 ILE A C 1
ATOM 603 O O . ILE A 1 82 ? -4.239 2.033 8.756 1.00 86.06 82 ILE A O 1
ATOM 607 N N . VAL A 1 83 ? -2.304 2.851 7.945 1.00 86.44 83 VAL A N 1
ATOM 608 C CA . VAL A 1 83 ? -2.477 4.192 8.522 1.00 86.44 83 VAL A CA 1
ATOM 609 C C . VAL A 1 83 ? -3.671 4.902 7.886 1.00 86.44 83 VAL A C 1
ATOM 611 O O . VAL A 1 83 ? -4.522 5.415 8.617 1.00 86.44 83 VAL A O 1
ATOM 614 N N . LEU A 1 84 ? -3.791 4.882 6.554 1.00 85.69 84 LEU A N 1
ATOM 615 C CA . LEU A 1 84 ? -4.933 5.469 5.847 1.00 85.69 84 LEU A CA 1
ATOM 616 C C . LEU A 1 84 ? -6.245 4.795 6.233 1.00 85.69 84 LEU A C 1
ATOM 618 O O . LEU A 1 84 ? -7.206 5.499 6.540 1.00 85.69 84 LEU A O 1
ATOM 622 N N . PHE A 1 85 ? -6.288 3.458 6.256 1.00 86.12 85 PHE A N 1
ATOM 623 C CA . PHE A 1 85 ? -7.490 2.733 6.659 1.00 86.12 85 PHE A CA 1
ATOM 624 C C . PHE A 1 85 ? -7.920 3.162 8.058 1.00 86.12 85 PHE A C 1
ATOM 626 O O . PHE A 1 85 ? -9.059 3.565 8.257 1.00 86.12 85 PHE A O 1
ATOM 633 N N . THR A 1 86 ? -6.991 3.147 9.015 1.00 84.44 86 THR A N 1
ATOM 634 C CA . THR A 1 86 ? -7.275 3.483 10.415 1.00 84.44 86 THR A CA 1
ATOM 635 C C . THR A 1 86 ? -7.747 4.927 10.570 1.00 84.44 86 THR A C 1
ATOM 637 O O . THR A 1 86 ? -8.689 5.189 11.316 1.00 84.44 86 THR A O 1
ATOM 640 N N . LEU A 1 87 ? -7.129 5.867 9.852 1.00 83.62 87 LEU A N 1
ATOM 641 C CA . LEU A 1 87 ? -7.544 7.266 9.849 1.00 83.62 87 LEU A CA 1
ATOM 642 C C . LEU A 1 87 ? -8.945 7.415 9.264 1.00 83.62 87 LEU A C 1
ATOM 644 O O . LEU A 1 87 ? -9.876 7.834 9.952 1.00 83.62 87 LEU A O 1
ATOM 648 N N . VAL A 1 88 ? -9.115 7.050 7.999 1.00 84.50 88 VAL A N 1
ATOM 649 C CA . VAL A 1 88 ? -10.350 7.325 7.268 1.00 84.50 88 VAL A CA 1
ATOM 650 C C . VAL A 1 88 ? -11.522 6.572 7.884 1.00 84.50 88 VAL A C 1
ATOM 652 O O . VAL A 1 88 ? -12.581 7.161 8.086 1.00 84.50 88 VAL A O 1
ATOM 655 N N . PHE A 1 89 ? -11.318 5.317 8.287 1.00 82.56 89 PHE A N 1
ATOM 656 C CA . PHE A 1 89 ? -12.360 4.514 8.913 1.00 82.56 89 PHE A CA 1
ATOM 657 C C . PHE A 1 89 ? -12.871 5.133 10.227 1.00 82.56 89 PHE A C 1
ATOM 659 O O . PHE A 1 89 ? -14.069 5.087 10.510 1.00 82.56 89 PHE A O 1
ATOM 666 N N . ARG A 1 90 ? -11.991 5.773 11.011 1.00 78.06 90 ARG A N 1
ATOM 667 C CA . ARG A 1 90 ? -12.360 6.436 12.274 1.00 78.06 90 ARG A CA 1
ATOM 668 C C . ARG A 1 90 ? -12.959 7.829 12.073 1.00 78.06 90 ARG A C 1
ATOM 670 O O . ARG A 1 90 ? -13.829 8.224 12.847 1.00 78.06 90 ARG A O 1
ATOM 677 N N . TYR A 1 91 ? -12.516 8.569 11.058 1.00 77.19 91 TYR A N 1
ATOM 678 C CA . TYR A 1 91 ? -12.982 9.938 10.795 1.00 77.19 91 TYR A CA 1
ATOM 679 C C . TYR A 1 91 ? -14.256 10.010 9.938 1.00 77.19 91 TYR A C 1
ATOM 681 O O . TYR A 1 91 ? -14.981 11.000 10.021 1.00 77.19 91 TYR A O 1
ATOM 689 N N . ALA A 1 92 ? -14.576 8.976 9.156 1.00 73.38 92 ALA A N 1
ATOM 690 C CA . ALA A 1 92 ? -15.719 8.979 8.237 1.00 73.38 92 ALA A CA 1
ATOM 691 C C . ALA A 1 92 ? -17.108 8.811 8.905 1.00 73.38 92 ALA A C 1
ATOM 693 O O . ALA A 1 92 ? -18.135 9.013 8.257 1.00 73.38 92 ALA A O 1
ATOM 694 N N . GLY A 1 93 ? -17.174 8.554 10.218 1.00 63.31 93 GLY A N 1
ATOM 695 C CA . GLY A 1 93 ? -18.396 8.739 11.011 1.00 63.31 93 GLY A CA 1
ATOM 696 C C . GLY A 1 93 ? -19.344 7.531 11.117 1.00 63.31 93 GLY A C 1
ATOM 697 O O . GLY A 1 93 ? -18.923 6.380 11.151 1.00 63.31 93 GLY A O 1
ATOM 698 N N . LYS A 1 94 ? -20.649 7.814 11.291 1.00 64.56 94 LYS A N 1
ATOM 699 C CA . LYS A 1 94 ? -21.654 6.947 11.959 1.00 64.56 94 LYS A CA 1
ATOM 700 C C . LYS A 1 94 ? -22.035 5.642 11.240 1.00 64.56 94 LYS A C 1
ATOM 702 O O . LYS A 1 94 ? -22.692 4.808 11.857 1.00 64.56 94 LYS A O 1
ATOM 707 N N . ALA A 1 95 ? -21.669 5.457 9.972 1.00 77.44 95 ALA A N 1
ATOM 708 C CA . ALA A 1 95 ? -22.052 4.279 9.196 1.00 77.44 95 ALA A CA 1
ATOM 709 C C . ALA A 1 95 ? -20.817 3.472 8.783 1.00 77.44 95 ALA A C 1
ATOM 711 O O . ALA A 1 95 ? -20.050 3.906 7.928 1.00 77.44 95 ALA A O 1
ATOM 712 N N . PHE A 1 96 ? -20.680 2.265 9.347 1.00 79.38 96 PHE A N 1
ATOM 713 C CA . PHE A 1 96 ? -19.571 1.333 9.095 1.00 79.38 96 PHE A CA 1
ATOM 714 C C . PHE A 1 96 ? -19.245 1.176 7.600 1.00 79.38 96 PHE A C 1
ATOM 716 O O . PHE A 1 96 ? -18.086 1.273 7.208 1.00 79.38 96 PHE A O 1
ATOM 723 N N . LEU A 1 97 ? -20.266 0.993 6.754 1.00 82.62 97 LEU A N 1
ATOM 724 C CA . LEU A 1 97 ? -20.080 0.826 5.309 1.00 82.62 97 LEU A CA 1
ATOM 725 C C . LEU A 1 97 ? -19.542 2.085 4.625 1.00 82.62 97 LEU A C 1
ATOM 727 O O . LEU A 1 97 ? -18.679 1.974 3.763 1.00 82.62 97 LEU A O 1
ATOM 731 N N . MET A 1 98 ? -20.005 3.274 5.013 1.00 83.75 98 MET A N 1
ATOM 732 C CA . MET A 1 98 ? -19.512 4.520 4.420 1.00 83.75 98 MET A CA 1
ATOM 733 C C . MET A 1 98 ? -18.060 4.776 4.818 1.00 83.75 98 MET A C 1
ATOM 735 O O . MET A 1 98 ? -17.249 5.146 3.972 1.00 83.75 98 MET A O 1
ATOM 739 N N . SER A 1 99 ? -17.710 4.490 6.074 1.00 83.12 99 SER A N 1
ATOM 740 C CA . SER A 1 99 ? -16.329 4.561 6.551 1.00 83.12 99 SER A CA 1
ATOM 741 C C . SER A 1 99 ? -15.415 3.562 5.849 1.00 83.12 99 SER A C 1
ATOM 743 O O . SER A 1 99 ? -14.286 3.900 5.498 1.00 83.12 99 SER A O 1
ATOM 745 N N . PHE A 1 100 ? -15.914 2.355 5.585 1.00 84.31 100 PHE A N 1
ATOM 746 C CA . PHE A 1 100 ? -15.183 1.335 4.842 1.00 84.31 100 PHE A CA 1
ATOM 747 C C . PHE A 1 100 ? -14.954 1.735 3.379 1.00 84.31 100 PHE A C 1
ATOM 749 O O . PHE A 1 100 ? -13.834 1.630 2.885 1.00 84.31 100 PHE A O 1
ATOM 756 N N . ILE A 1 101 ? -15.986 2.241 2.696 1.00 87.50 101 ILE A N 1
ATOM 757 C CA . ILE A 1 101 ? -15.885 2.696 1.301 1.00 87.50 101 ILE A CA 1
ATOM 758 C C . ILE A 1 101 ? -14.924 3.882 1.193 1.00 87.50 101 ILE A C 1
ATOM 760 O O . ILE A 1 101 ? -14.048 3.879 0.331 1.00 87.50 101 ILE A O 1
ATOM 764 N N . ALA A 1 102 ? -15.037 4.870 2.084 1.00 87.56 102 ALA A N 1
ATOM 765 C CA . ALA A 1 102 ? -14.130 6.013 2.104 1.00 87.56 102 ALA A CA 1
ATOM 766 C C . ALA A 1 102 ? -12.671 5.574 2.311 1.00 87.56 102 ALA A C 1
ATOM 768 O O . ALA A 1 102 ? -11.779 6.044 1.604 1.00 87.56 102 ALA A O 1
ATOM 769 N N . ALA A 1 103 ? -12.428 4.639 3.237 1.00 86.62 103 ALA A N 1
ATOM 770 C CA . ALA A 1 103 ? -11.096 4.094 3.483 1.00 86.62 103 ALA A CA 1
ATOM 771 C C . ALA A 1 103 ? -10.556 3.331 2.265 1.00 86.62 103 ALA A C 1
ATOM 773 O O . ALA A 1 103 ? -9.402 3.525 1.889 1.00 86.62 103 ALA A O 1
ATOM 774 N N . ALA A 1 104 ? -11.393 2.523 1.610 1.00 86.75 104 ALA A N 1
ATOM 775 C CA . ALA A 1 104 ? -11.021 1.799 0.399 1.00 86.75 104 ALA A CA 1
ATOM 776 C C . ALA A 1 104 ? -10.656 2.747 -0.757 1.00 86.75 104 ALA A C 1
ATOM 778 O O . ALA A 1 104 ? -9.663 2.515 -1.442 1.00 86.75 104 ALA A O 1
ATOM 779 N N . ILE A 1 105 ? -11.408 3.838 -0.945 1.00 88.81 105 ILE A N 1
ATOM 780 C CA . ILE A 1 105 ? -11.104 4.859 -1.960 1.00 88.81 105 ILE A CA 1
ATOM 781 C C . ILE A 1 105 ? -9.768 5.543 -1.653 1.00 88.81 105 ILE A C 1
ATOM 783 O O . ILE A 1 105 ? -8.940 5.698 -2.548 1.00 88.81 105 ILE A O 1
ATOM 787 N N . ALA A 1 106 ? -9.532 5.926 -0.397 1.00 89.38 106 ALA A N 1
ATOM 788 C CA . ALA A 1 106 ? -8.281 6.568 -0.003 1.00 89.38 106 ALA A CA 1
ATOM 789 C C . ALA A 1 106 ? -7.068 5.654 -0.248 1.00 89.38 106 ALA A C 1
ATOM 791 O O . ALA A 1 106 ? -6.060 6.108 -0.787 1.00 89.38 106 ALA A O 1
ATOM 792 N N . ILE A 1 107 ? -7.190 4.365 0.090 1.00 88.94 107 ILE A N 1
ATOM 793 C CA . ILE A 1 107 ? -6.162 3.355 -0.192 1.00 88.94 107 ILE A CA 1
ATOM 794 C C . ILE A 1 107 ? -5.941 3.213 -1.696 1.00 88.94 107 ILE A C 1
ATOM 796 O O . ILE A 1 107 ? -4.801 3.252 -2.133 1.00 88.94 107 ILE A O 1
ATOM 800 N N . ALA A 1 108 ? -7.004 3.123 -2.500 1.00 87.00 108 ALA A N 1
ATOM 801 C CA . ALA A 1 108 ? -6.874 2.993 -3.950 1.00 87.00 108 ALA A CA 1
ATOM 802 C C . ALA A 1 108 ? -6.125 4.181 -4.581 1.00 87.00 108 ALA A C 1
ATOM 804 O O . ALA A 1 108 ? -5.301 3.987 -5.472 1.00 87.00 108 ALA A O 1
ATOM 805 N N . ILE A 1 109 ? -6.374 5.405 -4.103 1.00 87.38 109 ILE A N 1
ATOM 806 C CA . ILE A 1 109 ? -5.656 6.604 -4.561 1.00 87.38 109 ILE A CA 1
ATOM 807 C C . ILE A 1 109 ? -4.183 6.551 -4.135 1.00 87.38 109 ILE A C 1
ATOM 809 O O . ILE A 1 109 ? -3.302 6.857 -4.938 1.00 87.38 109 ILE A O 1
ATOM 813 N N . ALA A 1 110 ? -3.905 6.151 -2.891 1.00 87.62 110 ALA A N 1
ATOM 814 C CA . ALA A 1 110 ? -2.538 6.007 -2.401 1.00 87.62 110 ALA A CA 1
ATOM 815 C C . ALA A 1 110 ? -1.770 4.926 -3.174 1.00 87.62 110 ALA A C 1
ATOM 817 O O . ALA A 1 110 ? -0.664 5.188 -3.631 1.00 87.62 110 ALA A O 1
ATOM 818 N N . ASP A 1 111 ? -2.371 3.759 -3.396 1.00 85.06 111 ASP A N 1
ATOM 819 C CA . ASP A 1 111 ? -1.791 2.668 -4.180 1.00 85.06 111 ASP A CA 1
ATOM 820 C C . ASP A 1 111 ? -1.502 3.112 -5.622 1.00 85.06 111 ASP A C 1
ATOM 822 O O . ASP A 1 111 ? -0.460 2.759 -6.171 1.00 85.06 111 ASP A O 1
ATOM 826 N N . LEU A 1 112 ? -2.366 3.941 -6.222 1.00 82.81 112 LEU A N 1
ATOM 827 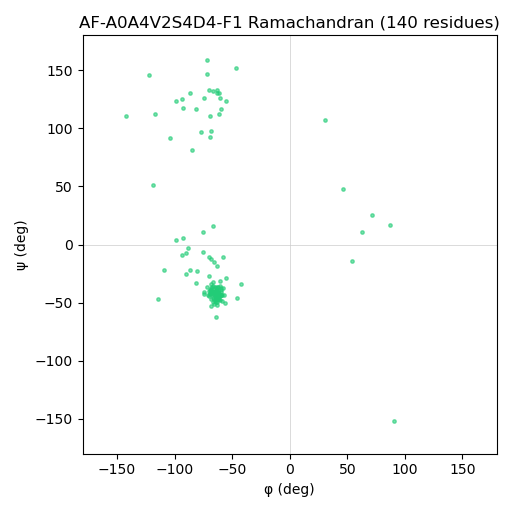C CA . LEU A 1 112 ? -2.135 4.504 -7.553 1.00 82.81 112 LEU A CA 1
ATOM 828 C C . LEU A 1 112 ? -0.941 5.472 -7.575 1.00 82.81 112 LEU A C 1
ATOM 830 O O . LEU A 1 112 ? -0.118 5.415 -8.486 1.00 82.81 112 LEU A O 1
ATOM 834 N N . ALA A 1 113 ? -0.814 6.320 -6.552 1.00 82.62 113 ALA A N 1
ATOM 835 C CA . ALA A 1 113 ? 0.332 7.212 -6.390 1.00 82.62 113 ALA A CA 1
ATOM 836 C C . ALA A 1 113 ? 1.633 6.443 -6.097 1.00 82.62 113 ALA A C 1
ATOM 838 O O . ALA A 1 113 ? 2.704 6.812 -6.573 1.00 82.62 113 ALA A O 1
ATOM 839 N N . LEU A 1 114 ? 1.558 5.352 -5.331 1.00 80.81 114 LEU A N 1
ATOM 840 C CA . LEU A 1 114 ? 2.699 4.470 -5.095 1.00 80.81 114 LEU A CA 1
ATOM 841 C C . LEU A 1 114 ? 3.088 3.733 -6.381 1.00 80.81 114 LEU A C 1
ATOM 843 O O . LEU A 1 114 ? 4.276 3.590 -6.655 1.00 80.81 114 LEU A O 1
ATOM 847 N N . PHE A 1 115 ? 2.114 3.293 -7.179 1.00 79.38 115 PHE A N 1
ATOM 848 C CA . PHE A 1 115 ? 2.352 2.665 -8.477 1.00 79.38 115 PHE A CA 1
ATOM 849 C C . PHE A 1 115 ? 3.045 3.626 -9.451 1.00 79.38 115 PHE A C 1
ATOM 851 O O . PHE A 1 115 ? 4.031 3.238 -10.077 1.00 79.38 115 PHE A O 1
ATOM 858 N N . SER A 1 116 ? 2.585 4.879 -9.543 1.00 75.38 116 SER A N 1
ATOM 859 C CA . SER A 1 116 ? 3.215 5.890 -10.402 1.00 75.38 116 SER A CA 1
ATOM 860 C C . SER A 1 116 ? 4.595 6.310 -9.895 1.00 75.38 116 SER A C 1
ATOM 862 O O . SER A 1 116 ? 5.505 6.525 -10.695 1.00 75.38 116 SER A O 1
ATOM 864 N N . TRP A 1 117 ? 4.802 6.353 -8.574 1.00 72.25 117 TRP A N 1
ATOM 865 C CA . TRP A 1 117 ? 6.118 6.631 -7.998 1.00 72.25 117 TRP A CA 1
ATOM 866 C C . TRP A 1 117 ? 7.122 5.495 -8.236 1.00 72.25 117 TRP A C 1
ATOM 868 O O . TRP A 1 117 ? 8.277 5.753 -8.568 1.00 72.25 117 TRP A O 1
ATOM 878 N N . GLN A 1 118 ? 6.680 4.239 -8.145 1.00 69.62 118 GLN A N 1
ATOM 879 C CA . GLN A 1 118 ? 7.467 3.057 -8.527 1.00 69.62 118 GLN A CA 1
ATOM 880 C C . GLN A 1 118 ? 7.551 2.880 -10.057 1.00 69.62 118 GLN A C 1
ATOM 882 O O . GLN A 1 118 ? 7.940 1.810 -10.528 1.00 69.62 118 GLN A O 1
ATOM 887 N N . GLY A 1 119 ? 7.130 3.891 -10.827 1.00 59.50 119 GLY A N 1
ATOM 888 C CA . GLY A 1 119 ? 6.905 3.837 -12.264 1.00 59.50 119 GLY A CA 1
ATOM 889 C C . GLY A 1 119 ? 8.028 3.170 -13.054 1.00 59.50 119 GLY A C 1
ATOM 890 O O . GLY A 1 119 ? 9.203 3.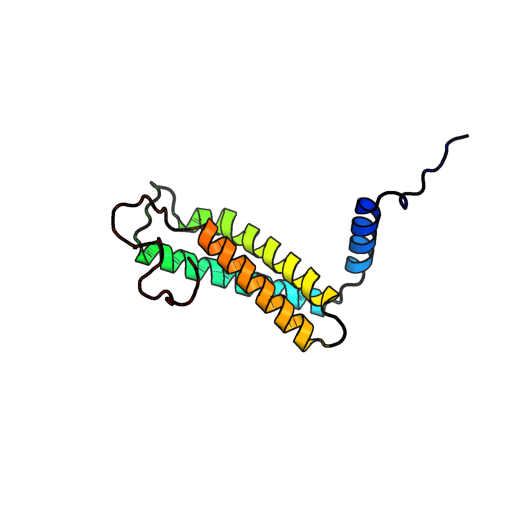182 -12.684 1.00 59.50 119 GLY A O 1
ATOM 891 N N . THR A 1 120 ? 7.664 2.585 -14.194 1.00 54.81 120 THR A N 1
ATOM 892 C CA . THR A 1 120 ? 8.669 2.127 -15.153 1.00 54.81 120 THR A CA 1
ATOM 893 C C . THR A 1 120 ? 9.438 3.363 -15.649 1.00 54.81 120 THR A C 1
ATOM 895 O O . THR A 1 120 ? 8.785 4.338 -16.033 1.00 54.81 120 THR A O 1
ATOM 898 N N . PRO A 1 121 ? 10.781 3.379 -15.647 1.00 53.50 121 PRO A N 1
ATOM 899 C CA . PRO A 1 121 ? 11.539 4.581 -15.967 1.00 53.50 121 PRO A CA 1
ATOM 900 C C . PRO A 1 121 ? 11.133 5.141 -17.333 1.00 53.50 121 PRO A C 1
ATOM 902 O O . PRO A 1 121 ? 11.274 4.457 -18.346 1.00 53.50 121 PRO A O 1
ATOM 905 N N . ALA A 1 122 ? 10.700 6.405 -17.374 1.00 49.12 122 ALA A N 1
ATOM 906 C CA . ALA A 1 122 ? 10.361 7.122 -18.610 1.00 49.12 122 ALA A CA 1
ATOM 907 C C . ALA A 1 122 ? 11.535 7.201 -19.618 1.00 49.12 122 ALA A C 1
ATOM 909 O O . ALA A 1 122 ? 11.345 7.594 -20.764 1.00 49.12 122 ALA A O 1
ATOM 910 N N . GLY A 1 123 ? 12.747 6.829 -19.186 1.00 44.75 123 GLY A N 1
ATOM 911 C CA . GLY A 1 123 ? 13.968 6.773 -19.987 1.00 44.75 123 GLY A CA 1
ATOM 912 C C . GLY A 1 123 ? 14.362 5.387 -20.514 1.00 44.75 123 GLY A C 1
ATOM 913 O O . GLY A 1 123 ? 15.434 5.281 -21.106 1.00 44.75 123 GLY A O 1
ATOM 914 N N . SER A 1 124 ? 13.568 4.326 -20.309 1.00 43.53 124 SER A N 1
ATOM 915 C CA . SER A 1 124 ? 13.864 3.027 -20.938 1.00 43.53 124 SER A CA 1
ATOM 916 C C . SER A 1 124 ? 13.510 3.087 -22.432 1.00 43.53 124 SER A C 1
ATOM 918 O O . SER A 1 124 ? 12.386 3.474 -22.767 1.00 43.53 124 SER A O 1
ATOM 920 N N . PRO A 1 125 ? 14.435 2.754 -23.351 1.00 45.75 125 PRO A N 1
ATOM 921 C CA . PRO A 1 125 ? 14.238 2.969 -24.777 1.00 45.75 125 PRO A CA 1
ATOM 922 C C . PRO A 1 125 ? 13.135 2.045 -25.318 1.00 45.75 125 PRO A C 1
ATOM 924 O O . PRO A 1 125 ? 13.373 0.892 -25.655 1.00 45.75 125 PRO A O 1
ATOM 927 N N . GLY A 1 126 ? 11.917 2.579 -25.432 1.00 53.16 126 GLY A N 1
ATOM 928 C CA . GLY A 1 126 ? 10.940 2.160 -26.440 1.00 53.16 126 GLY A CA 1
ATOM 929 C C . GLY A 1 126 ? 10.005 0.981 -26.144 1.00 53.16 126 GLY A C 1
ATOM 930 O O . GLY A 1 126 ? 9.420 0.489 -27.103 1.00 53.16 126 GLY A O 1
ATOM 931 N N . ILE A 1 127 ? 9.811 0.522 -24.898 1.00 60.72 127 ILE A N 1
ATOM 932 C CA . ILE A 1 127 ? 9.022 -0.715 -24.654 1.00 60.72 127 ILE A CA 1
ATOM 933 C C . ILE A 1 127 ? 7.634 -0.484 -24.006 1.00 60.72 127 ILE A C 1
ATOM 935 O O . ILE A 1 127 ? 6.730 -1.282 -24.238 1.00 60.72 127 ILE A O 1
ATOM 939 N N . CYS A 1 128 ? 7.388 0.639 -23.315 1.00 65.88 128 CYS A N 1
ATOM 940 C CA . CYS A 1 128 ? 6.038 1.051 -22.880 1.00 65.88 128 CYS A CA 1
ATOM 941 C C . CYS A 1 128 ? 5.858 2.578 -23.000 1.00 65.88 128 CYS A C 1
ATOM 943 O O . CYS A 1 128 ? 6.482 3.316 -22.232 1.00 65.88 128 CYS A O 1
ATOM 945 N N . PRO A 1 129 ? 5.033 3.092 -23.936 1.00 59.66 129 PRO A N 1
ATOM 946 C CA . PRO A 1 129 ? 4.750 4.523 -24.012 1.00 59.66 129 PRO A CA 1
ATOM 947 C C . PRO A 1 129 ? 4.074 4.984 -22.710 1.00 59.66 129 PRO A C 1
ATOM 949 O O . PRO A 1 129 ? 3.153 4.333 -22.229 1.00 59.66 129 PRO A O 1
ATOM 952 N N . ALA A 1 130 ? 4.575 6.070 -22.115 1.00 61.06 130 ALA A N 1
ATOM 953 C CA . ALA A 1 130 ? 4.150 6.603 -20.809 1.00 61.06 130 ALA A CA 1
ATOM 954 C C . ALA A 1 130 ? 4.377 5.684 -19.589 1.00 61.06 130 ALA A C 1
ATOM 956 O O . ALA A 1 130 ? 3.908 5.980 -18.496 1.00 61.06 130 ALA A O 1
ATOM 957 N N . GLY A 1 131 ? 5.125 4.591 -19.746 1.00 65.50 131 GLY A N 1
ATOM 958 C CA . GLY A 1 131 ? 5.493 3.738 -18.624 1.00 65.50 131 GLY A CA 1
ATOM 959 C C . GLY A 1 131 ? 4.356 2.897 -18.031 1.00 65.50 131 GLY A C 1
ATOM 960 O O . GLY A 1 131 ? 4.390 2.501 -16.863 1.00 65.50 131 GLY A O 1
ATOM 961 N N . VAL A 1 132 ? 3.346 2.608 -18.852 1.00 70.12 132 VAL A N 1
ATOM 962 C CA . VAL A 1 132 ? 2.225 1.737 -18.502 1.00 70.12 132 VAL A CA 1
ATOM 963 C C . VAL A 1 132 ? 2.105 0.555 -19.465 1.00 70.12 132 VAL A C 1
ATOM 965 O O . VAL A 1 132 ? 2.401 0.684 -20.655 1.00 70.12 132 VAL A O 1
ATOM 968 N N . PRO A 1 133 ? 1.680 -0.620 -18.972 1.00 71.62 133 PRO A N 1
ATOM 969 C CA . PRO A 1 133 ? 1.524 -1.808 -19.798 1.00 71.62 133 PRO A CA 1
ATOM 970 C C . PRO A 1 133 ? 0.308 -1.700 -20.738 1.00 71.62 133 PRO A C 1
ATOM 972 O O . PRO A 1 133 ? -0.645 -0.987 -20.435 1.00 71.62 133 PRO A O 1
ATOM 975 N N . PRO A 1 134 ? 0.260 -2.469 -21.842 1.00 74.12 134 PRO A N 1
ATOM 976 C CA . PRO A 1 134 ? -0.803 -2.373 -22.855 1.00 74.12 134 PRO A CA 1
ATOM 977 C C . PRO A 1 134 ? -2.203 -2.777 -22.360 1.00 74.12 134 PRO A C 1
ATOM 979 O O . PRO A 1 134 ? -3.197 -2.490 -23.017 1.00 74.12 134 PRO A O 1
ATOM 982 N N . TRP A 1 135 ? -2.294 -3.454 -21.212 1.00 78.31 135 TRP A N 1
ATOM 983 C CA . TRP A 1 135 ? -3.558 -3.783 -20.548 1.00 78.31 135 TRP A CA 1
ATOM 984 C C . TRP A 1 135 ? -4.039 -2.684 -19.586 1.00 78.31 135 TRP A C 1
ATOM 986 O O . TRP A 1 135 ? -5.102 -2.836 -18.981 1.00 78.31 135 TRP A O 1
ATOM 996 N N . TRP A 1 136 ? -3.269 -1.606 -19.403 1.00 76.56 136 TRP A N 1
ATOM 997 C CA . TRP A 1 136 ? -3.641 -0.518 -18.508 1.00 76.56 136 TRP A CA 1
ATOM 998 C C . TRP A 1 136 ? -4.827 0.275 -19.076 1.00 76.56 136 TRP A C 1
ATOM 1000 O O . TRP A 1 136 ? -4.828 0.632 -20.257 1.00 76.56 136 TRP A O 1
ATOM 1010 N N . PRO A 1 137 ? -5.854 0.567 -18.267 1.00 77.69 137 PRO A N 1
ATOM 1011 C CA . PRO A 1 137 ? -7.003 1.335 -18.723 1.00 77.69 137 PRO A CA 1
ATOM 1012 C C . PRO A 1 137 ? -6.637 2.791 -19.057 1.00 77.69 137 PRO A C 1
ATOM 1014 O O . PRO A 1 137 ? -6.061 3.504 -18.241 1.00 77.69 137 PRO A O 1
ATOM 1017 N N . ALA A 1 138 ? -7.075 3.267 -20.227 1.00 77.12 138 ALA A N 1
ATOM 1018 C CA . ALA A 1 138 ? -6.775 4.614 -20.731 1.00 77.12 138 ALA A CA 1
ATOM 1019 C C . ALA A 1 138 ? -7.464 5.769 -19.972 1.00 77.12 138 ALA A C 1
ATOM 1021 O O . ALA A 1 138 ? -7.156 6.931 -20.208 1.00 77.12 138 ALA A O 1
ATOM 1022 N N . TRP A 1 139 ? -8.422 5.472 -19.090 1.00 75.12 139 TRP A N 1
ATOM 1023 C CA . TRP A 1 139 ? -9.163 6.476 -18.316 1.00 75.12 139 TRP A CA 1
ATOM 10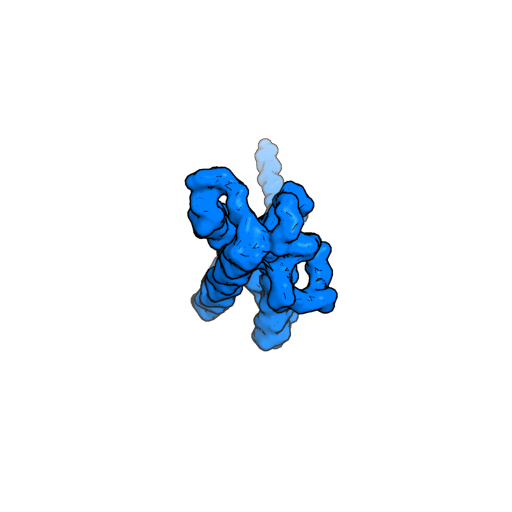24 C C . TRP A 1 139 ? -8.504 6.825 -16.973 1.00 75.12 139 TRP A C 1
ATOM 1026 O O . TRP A 1 139 ? -8.966 7.740 -16.293 1.00 75.12 139 TRP A O 1
ATOM 1036 N N . ILE A 1 140 ? -7.448 6.108 -16.580 1.00 70.94 140 ILE A N 1
ATOM 1037 C CA . ILE A 1 140 ? -6.693 6.381 -15.356 1.00 70.94 140 ILE A CA 1
ATOM 1038 C C . ILE A 1 140 ? -5.511 7.294 -15.702 1.00 70.94 140 ILE A C 1
ATOM 1040 O O . ILE A 1 140 ? -4.725 6.927 -16.577 1.00 70.94 140 ILE A O 1
ATOM 1044 N N . PRO A 1 141 ? -5.357 8.451 -15.034 1.00 63.16 141 PRO A N 1
ATOM 1045 C CA . PRO A 1 141 ? -4.214 9.326 -15.264 1.00 63.16 141 PRO A CA 1
ATOM 1046 C C . PRO A 1 141 ? -2.905 8.624 -14.874 1.00 63.16 141 PRO A C 1
ATOM 1048 O O . PRO A 1 141 ? -2.820 8.015 -13.805 1.00 63.16 141 PRO A O 1
ATOM 1051 N N . THR A 1 142 ? -1.919 8.709 -15.768 1.00 61.28 142 THR A N 1
ATOM 1052 C CA . THR A 1 142 ? -0.549 8.190 -15.621 1.00 61.28 142 THR A CA 1
ATOM 1053 C C . THR A 1 142 ? 0.419 9.302 -15.272 1.00 61.28 142 THR A C 1
ATOM 1055 O O . THR A 1 142 ? 0.335 10.347 -15.961 1.00 61.28 142 THR A O 1
#